Protein AF-A0A7D9F130-F1 (afdb_monomer_lite)

Radius of gyration: 24.02 Å; chains: 1; bounding box: 45×51×70 Å

Organism: Paramuricea clavata (NCBI:txid317549)

Structure (mmCIF, N/CA/C/O backbone):
data_AF-A0A7D9F130-F1
#
_entry.id   AF-A0A7D9F130-F1
#
loop_
_atom_site.group_PDB
_atom_site.id
_atom_site.type_symbol
_atom_site.label_atom_id
_atom_site.label_alt_id
_atom_site.label_comp_id
_atom_site.label_asym_id
_atom_site.label_entity_id
_atom_site.label_seq_id
_atom_site.pdbx_PDB_ins_code
_atom_site.Cartn_x
_atom_site.Cartn_y
_atom_site.Cartn_z
_atom_site.occupancy
_atom_site.B_iso_or_equiv
_atom_site.auth_seq_id
_atom_site.auth_comp_id
_atom_site.auth_asym_id
_atom_site.auth_atom_id
_atom_site.pdbx_PDB_model_num
ATOM 1 N N . MET A 1 1 ? -19.227 -12.207 14.005 1.00 72.62 1 MET A N 1
ATOM 2 C CA . MET A 1 1 ? -18.574 -13.524 13.841 1.00 72.62 1 MET A CA 1
ATOM 3 C C . MET A 1 1 ? -19.259 -14.340 12.769 1.00 72.62 1 MET A C 1
ATOM 5 O O . MET A 1 1 ? -18.545 -14.901 11.953 1.00 72.62 1 MET A O 1
ATOM 9 N N . ASP A 1 2 ? -20.593 -14.330 12.720 1.00 81.44 2 ASP A N 1
ATOM 10 C CA . ASP A 1 2 ? -21.349 -15.066 11.698 1.00 81.44 2 ASP A CA 1
ATOM 11 C C . ASP A 1 2 ? -21.052 -14.563 10.281 1.00 81.44 2 ASP A C 1
ATOM 13 O O . ASP A 1 2 ? -20.711 -15.369 9.435 1.00 81.44 2 ASP A O 1
ATOM 17 N N . LEU A 1 3 ? -21.021 -13.241 10.059 1.00 83.81 3 LEU A N 1
ATOM 18 C CA . LEU A 1 3 ? -20.617 -12.658 8.767 1.00 83.81 3 LEU A CA 1
ATOM 19 C C . LEU A 1 3 ? -19.212 -13.102 8.328 1.00 83.81 3 LEU A C 1
ATOM 21 O O . LEU A 1 3 ? -19.046 -13.563 7.212 1.00 83.81 3 LEU A O 1
ATOM 25 N N . TRP A 1 4 ? -18.224 -13.062 9.231 1.00 85.06 4 TRP A N 1
ATOM 26 C CA . TRP A 1 4 ? -16.868 -13.535 8.923 1.00 85.06 4 TRP A CA 1
ATOM 27 C C . TRP A 1 4 ? -16.852 -15.043 8.629 1.00 85.06 4 TRP A C 1
ATOM 29 O O . TRP A 1 4 ? -16.134 -15.480 7.743 1.00 85.06 4 TRP A O 1
ATOM 39 N N . ALA A 1 5 ? -17.663 -15.851 9.320 1.00 86.31 5 ALA A N 1
ATOM 40 C CA . ALA A 1 5 ? -17.787 -17.274 9.005 1.00 86.31 5 ALA A CA 1
ATOM 41 C C . ALA A 1 5 ? -18.396 -17.496 7.610 1.00 86.31 5 ALA A C 1
ATOM 43 O O . ALA A 1 5 ? -17.896 -18.330 6.860 1.00 86.31 5 ALA A O 1
ATOM 44 N N . THR A 1 6 ? -19.438 -16.737 7.264 1.00 88.31 6 THR A N 1
ATOM 45 C CA . THR A 1 6 ? -20.083 -16.766 5.946 1.00 88.31 6 THR A CA 1
ATOM 46 C C . THR A 1 6 ? -19.095 -16.377 4.850 1.00 88.31 6 THR A C 1
ATOM 48 O O . THR A 1 6 ? -18.857 -17.177 3.953 1.00 88.31 6 THR A O 1
ATOM 51 N N . ASP A 1 7 ? -18.403 -15.243 4.997 1.00 88.62 7 ASP A N 1
ATOM 52 C CA . ASP A 1 7 ? -17.377 -14.792 4.048 1.00 88.62 7 ASP A CA 1
ATOM 53 C C . ASP A 1 7 ? -16.271 -15.837 3.862 1.00 88.62 7 ASP A C 1
ATOM 55 O O . ASP A 1 7 ? -15.755 -16.036 2.764 1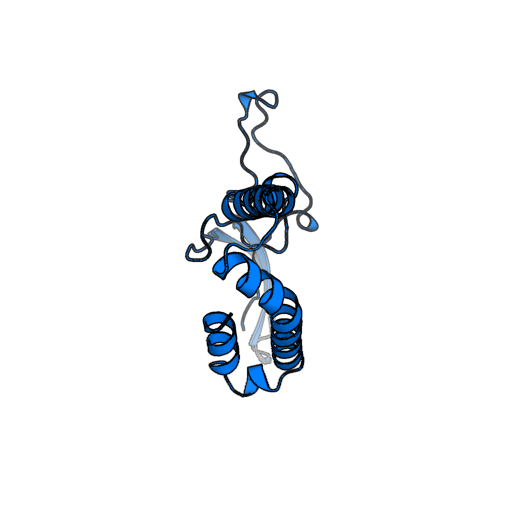.00 88.62 7 ASP A O 1
ATOM 59 N N . LEU A 1 8 ? -15.883 -16.529 4.940 1.00 87.81 8 LEU A N 1
ATOM 60 C CA . LEU A 1 8 ? -14.861 -17.564 4.866 1.00 87.81 8 LEU A CA 1
ATOM 61 C C . LEU A 1 8 ? -15.338 -18.821 4.124 1.00 87.81 8 LEU A C 1
ATOM 63 O O . LEU A 1 8 ? -14.487 -19.488 3.530 1.00 87.81 8 LEU A O 1
ATOM 67 N N . ASN A 1 9 ? -16.632 -19.136 4.177 1.00 86.12 9 ASN A N 1
ATOM 68 C CA . ASN A 1 9 ? -17.245 -20.298 3.529 1.00 86.12 9 ASN A CA 1
ATOM 69 C C . ASN A 1 9 ? -17.645 -20.024 2.072 1.00 86.12 9 ASN A C 1
ATOM 71 O O . ASN A 1 9 ? -17.636 -20.948 1.267 1.00 86.12 9 ASN A O 1
ATOM 75 N N . ASP A 1 10 ? -17.932 -18.771 1.718 1.00 89.88 10 ASP A N 1
ATOM 76 C CA . ASP A 1 10 ? -18.324 -18.370 0.358 1.00 89.88 10 ASP A CA 1
ATOM 77 C C . ASP A 1 10 ? -17.126 -18.247 -0.607 1.00 89.88 10 ASP A C 1
ATOM 79 O O . ASP A 1 10 ? -17.277 -17.898 -1.781 1.00 89.88 10 ASP A O 1
ATOM 83 N N . ARG A 1 11 ? -15.906 -18.534 -0.134 1.00 89.38 11 ARG A N 1
ATOM 84 C CA . ARG A 1 11 ? -14.687 -18.469 -0.950 1.00 89.38 11 ARG A CA 1
ATOM 85 C C . ARG A 1 11 ? -14.647 -19.583 -2.008 1.00 89.38 11 ARG A C 1
ATOM 87 O O . ARG A 1 11 ? -15.122 -20.689 -1.758 1.00 89.38 11 ARG A O 1
ATOM 94 N N . PRO A 1 12 ? -14.006 -19.346 -3.171 1.00 91.06 12 PRO A N 1
ATOM 95 C CA . PRO A 1 12 ? -13.795 -20.389 -4.173 1.00 91.06 12 PRO A CA 1
ATOM 96 C C . PRO A 1 12 ? -13.071 -21.608 -3.581 1.00 91.06 12 PRO A C 1
ATOM 98 O O . PRO A 1 12 ? -12.130 -21.444 -2.801 1.00 91.06 12 PRO A O 1
ATOM 101 N N . GLN A 1 13 ? -13.444 -22.826 -4.000 1.00 83.81 13 GLN A N 1
ATOM 102 C CA . GLN A 1 13 ? -12.864 -24.073 -3.463 1.00 83.81 13 GLN A CA 1
ATOM 103 C C . GLN A 1 13 ? -11.332 -24.132 -3.563 1.00 83.81 13 GLN A C 1
ATOM 105 O O . GLN A 1 13 ? -10.678 -24.751 -2.724 1.00 83.81 13 GLN A O 1
ATOM 110 N N . GLU A 1 14 ? -10.750 -23.497 -4.580 1.00 85.56 14 GLU A N 1
ATOM 111 C CA . GLU A 1 14 ? -9.299 -23.403 -4.753 1.00 85.56 14 GLU A CA 1
ATOM 112 C C . GLU A 1 14 ? -8.637 -22.626 -3.604 1.00 85.56 14 GLU A C 1
ATOM 114 O O . GLU A 1 14 ? -7.659 -23.085 -3.011 1.00 85.56 14 GLU A O 1
ATOM 119 N N . VAL A 1 15 ? -9.241 -21.503 -3.207 1.00 84.50 15 VAL A N 1
ATOM 120 C CA . VAL A 1 15 ? -8.782 -20.676 -2.086 1.00 84.50 15 VAL A CA 1
ATOM 121 C C . VAL A 1 15 ? -9.031 -21.390 -0.761 1.00 84.50 15 VAL A C 1
ATOM 123 O O . VAL A 1 15 ? -8.152 -21.401 0.094 1.00 84.50 15 VAL A O 1
ATOM 126 N N . GLU A 1 16 ? -10.180 -22.044 -0.588 1.00 82.56 16 GLU A N 1
ATOM 127 C CA . GLU A 1 16 ? -10.515 -22.785 0.636 1.00 82.56 16 GLU A CA 1
ATOM 128 C C . GLU A 1 16 ? -9.520 -23.924 0.927 1.00 82.56 16 GLU A C 1
ATOM 130 O O . GLU A 1 16 ? -9.091 -24.123 2.067 1.00 82.56 16 GLU A O 1
ATOM 135 N N . ARG A 1 17 ? -9.120 -24.668 -0.112 1.00 83.44 17 ARG A N 1
ATOM 136 C CA . ARG A 1 17 ? -8.223 -25.829 0.013 1.00 83.44 17 ARG A CA 1
ATOM 137 C C . ARG A 1 17 ? -6.751 -25.453 0.167 1.00 83.44 17 ARG A C 1
ATOM 139 O O . ARG A 1 17 ? -5.969 -26.298 0.629 1.00 83.44 17 ARG A O 1
ATOM 146 N N . SER A 1 18 ? -6.392 -24.224 -0.200 1.00 91.75 18 SER A N 1
ATOM 147 C CA . SER A 1 18 ? -5.044 -23.679 -0.052 1.00 91.75 18 SER A CA 1
ATOM 148 C C . SER A 1 18 ? -4.593 -23.649 1.417 1.00 91.75 18 SER A C 1
ATOM 150 O O . SER A 1 18 ? -5.399 -23.720 2.351 1.00 91.75 18 SER A O 1
ATOM 152 N N . ILE A 1 19 ? -3.281 -23.542 1.639 1.00 85.62 19 ILE A N 1
ATOM 153 C CA . ILE A 1 19 ? -2.712 -23.401 2.990 1.00 85.62 19 ILE A CA 1
ATOM 154 C C . ILE A 1 19 ? -3.249 -22.129 3.656 1.00 85.62 19 ILE A C 1
ATOM 156 O O . ILE A 1 19 ? -3.682 -22.172 4.806 1.00 85.62 19 ILE A O 1
ATOM 160 N N . GLU A 1 20 ? -3.287 -21.026 2.911 1.00 86.00 20 GLU A N 1
ATOM 161 C CA . GLU A 1 20 ? -3.780 -19.733 3.381 1.00 86.00 20 GLU A CA 1
ATOM 162 C C . GLU A 1 20 ? -5.265 -19.794 3.772 1.00 86.00 20 GLU A C 1
ATOM 164 O O . GLU A 1 20 ? -5.646 -19.337 4.850 1.00 86.00 20 GLU A O 1
ATOM 169 N N . GLY A 1 21 ? -6.102 -20.453 2.963 1.00 87.12 21 GLY A N 1
ATOM 170 C CA . GLY A 1 21 ? -7.524 -20.654 3.256 1.00 87.12 21 GLY A CA 1
ATOM 171 C C . GLY A 1 21 ? -7.765 -21.442 4.542 1.00 87.12 21 GLY A C 1
ATOM 172 O O . GLY A 1 21 ? -8.572 -21.033 5.386 1.00 87.12 21 GLY A O 1
ATOM 173 N N . LYS A 1 22 ? -7.009 -22.531 4.736 1.00 89.75 22 LYS A N 1
ATOM 174 C CA . LYS A 1 22 ? -7.051 -23.349 5.957 1.00 89.75 22 LYS A CA 1
ATOM 175 C C . LYS A 1 22 ? -6.560 -22.582 7.181 1.00 89.75 22 LYS A C 1
ATOM 177 O O . LYS A 1 22 ? -7.195 -22.661 8.233 1.00 89.75 22 LYS A O 1
ATOM 182 N N . MET A 1 23 ? -5.472 -21.820 7.051 1.00 87.50 23 MET A N 1
ATOM 183 C CA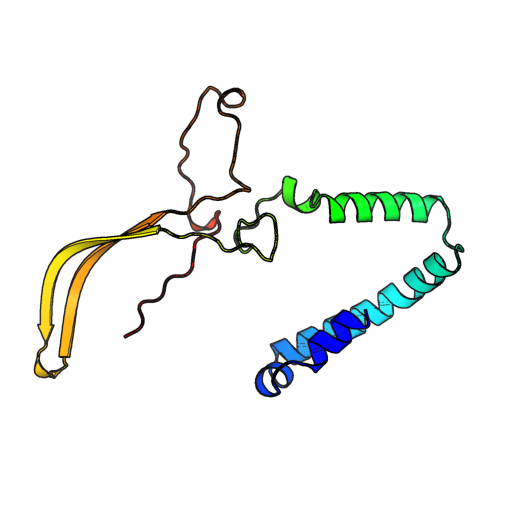 . MET A 1 23 ? -4.962 -20.960 8.124 1.00 87.50 23 MET A CA 1
ATOM 184 C C . MET A 1 23 ? -5.983 -19.889 8.506 1.00 87.50 23 MET A C 1
ATOM 186 O O . MET A 1 23 ? -6.268 -19.720 9.688 1.00 87.50 23 MET A O 1
ATOM 190 N N . ALA A 1 24 ? -6.606 -19.226 7.532 1.00 88.50 24 ALA A N 1
ATOM 191 C CA . ALA A 1 24 ? -7.645 -18.231 7.782 1.00 88.50 24 ALA A CA 1
ATOM 192 C C . ALA A 1 24 ? -8.855 -18.827 8.530 1.00 88.50 24 ALA A C 1
ATOM 194 O O . ALA A 1 24 ? -9.351 -18.224 9.484 1.00 88.50 24 ALA A O 1
ATOM 195 N N . MET A 1 25 ? -9.297 -20.033 8.153 1.00 91.00 25 MET A N 1
ATOM 196 C CA . MET A 1 25 ? -10.377 -20.747 8.850 1.00 91.00 25 MET A CA 1
ATOM 197 C C . MET A 1 25 ? -9.982 -21.140 10.283 1.00 91.00 25 MET A C 1
ATOM 199 O O . MET A 1 25 ? -10.778 -20.998 11.213 1.00 91.00 25 MET A O 1
ATOM 203 N N . ALA A 1 26 ? -8.749 -21.609 10.489 1.00 89.75 26 ALA A N 1
ATOM 204 C CA . ALA A 1 26 ? -8.238 -21.922 11.821 1.00 89.75 26 ALA A CA 1
ATOM 205 C C . ALA A 1 26 ? -8.189 -20.671 12.717 1.00 89.75 26 ALA A C 1
ATOM 207 O O . ALA A 1 26 ? -8.654 -20.715 13.857 1.00 89.75 26 ALA A O 1
ATOM 208 N N . THR A 1 27 ? -7.709 -19.545 12.182 1.00 91.62 27 THR A N 1
ATOM 209 C CA . THR A 1 27 ? -7.663 -18.251 12.878 1.00 91.62 27 THR A CA 1
ATOM 210 C C . THR A 1 27 ? -9.054 -17.777 13.282 1.00 91.62 27 THR A C 1
ATOM 212 O O . THR A 1 27 ? -9.247 -17.363 14.427 1.00 91.62 27 THR A O 1
ATOM 215 N N . HIS A 1 28 ? -10.042 -17.878 12.388 1.00 92.88 28 HIS A N 1
ATOM 216 C CA . HIS A 1 28 ? -11.431 -17.542 12.713 1.00 92.88 28 HIS A CA 1
ATOM 217 C C . HIS A 1 28 ? -11.966 -18.390 13.861 1.00 92.88 28 HIS A C 1
ATOM 219 O O . HIS A 1 28 ? -12.406 -17.827 14.863 1.00 92.88 28 HIS A O 1
ATOM 225 N N . ARG A 1 29 ? -11.852 -19.722 13.774 1.00 91.56 29 ARG A N 1
A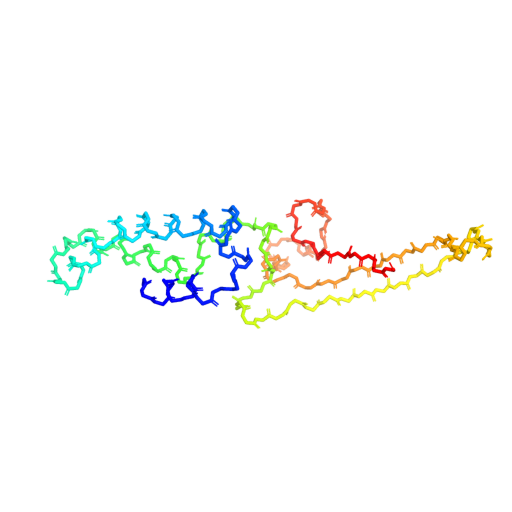TOM 226 C CA . ARG A 1 29 ? -12.341 -20.637 14.820 1.00 91.56 29 ARG A CA 1
ATOM 227 C C . ARG A 1 29 ? -11.681 -20.368 16.169 1.00 91.56 29 ARG A C 1
ATOM 229 O O . ARG A 1 29 ? -12.355 -20.363 17.200 1.00 91.56 29 ARG A O 1
ATOM 236 N N . GLN A 1 30 ? -10.372 -20.121 16.168 1.00 92.69 30 GLN A N 1
ATOM 237 C CA . GLN A 1 30 ? -9.622 -19.784 17.376 1.00 92.69 30 GLN A CA 1
ATOM 238 C C . GLN A 1 30 ? -10.123 -18.467 17.986 1.00 92.69 30 GLN A C 1
ATOM 240 O O . GLN A 1 30 ? -10.411 -18.396 19.182 1.00 92.69 30 GLN A O 1
ATOM 245 N N . THR A 1 31 ? -10.280 -17.441 17.150 1.00 91.44 31 THR A N 1
ATOM 246 C CA . THR A 1 31 ? -10.743 -16.110 17.559 1.00 91.44 31 THR A CA 1
ATOM 247 C C . THR A 1 31 ? -12.176 -16.162 18.079 1.00 91.44 31 THR A C 1
ATOM 249 O O . THR A 1 31 ? -12.486 -15.573 19.115 1.00 91.44 31 THR A O 1
ATOM 252 N N . GLU A 1 32 ? -13.052 -16.922 17.418 1.00 92.50 32 GLU A N 1
ATOM 253 C CA . GLU A 1 32 ? -14.420 -17.156 17.874 1.00 92.50 32 GLU A CA 1
ATOM 254 C C . GLU A 1 32 ? -14.424 -17.792 19.256 1.00 92.50 32 GLU A C 1
ATOM 256 O O . GLU A 1 32 ? -15.078 -17.284 20.167 1.00 92.50 32 GLU A O 1
ATOM 261 N N . ARG A 1 33 ? -13.642 -18.856 19.447 1.00 92.44 33 ARG A N 1
ATOM 262 C CA . ARG A 1 33 ? -13.554 -19.553 20.729 1.00 92.44 33 ARG A CA 1
ATOM 263 C C . ARG A 1 33 ? -13.114 -18.625 21.865 1.00 92.44 33 ARG A C 1
ATOM 265 O O . ARG A 1 33 ? -13.647 -18.746 22.967 1.00 92.44 33 ARG A O 1
ATOM 272 N N . TYR A 1 34 ? -12.187 -17.704 21.613 1.00 90.31 34 TYR A N 1
ATOM 273 C CA . TYR A 1 34 ? -11.714 -16.752 22.621 1.00 90.31 34 TYR A CA 1
ATOM 274 C C . TYR A 1 34 ? -12.694 -15.613 22.901 1.00 90.31 34 TYR A C 1
ATOM 276 O O . TYR A 1 34 ? -12.895 -15.249 24.059 1.00 90.31 34 TYR A O 1
ATOM 284 N N . LEU A 1 35 ? -13.333 -15.059 21.869 1.00 89.69 35 LEU A N 1
ATOM 285 C CA . LEU A 1 35 ? -14.185 -13.878 22.023 1.00 89.69 35 LEU A CA 1
ATOM 286 C C . LEU A 1 35 ? -15.622 -14.214 22.436 1.00 89.69 35 LEU A C 1
ATOM 288 O O . LEU A 1 35 ? -16.275 -13.409 23.100 1.00 89.69 35 LEU A O 1
ATOM 292 N N . LYS A 1 36 ? -16.138 -15.400 22.094 1.00 91.50 36 LYS A N 1
ATOM 293 C CA . LYS A 1 36 ? -17.536 -15.792 22.353 1.00 91.50 36 LYS A CA 1
ATOM 294 C C . LYS A 1 36 ? -17.956 -15.685 23.831 1.00 91.50 36 LYS A C 1
ATOM 296 O O . LYS A 1 36 ? -19.047 -15.160 24.075 1.00 91.50 36 LYS A O 1
ATOM 301 N N . PRO A 1 37 ? -17.139 -16.085 24.830 1.00 92.69 37 PRO A N 1
ATOM 302 C CA . PRO A 1 37 ? -17.477 -15.895 26.242 1.00 92.69 37 PRO A CA 1
ATOM 303 C C . PRO A 1 37 ? -17.617 -14.418 26.628 1.00 92.69 37 PRO A C 1
ATOM 305 O O . PRO A 1 37 ? -18.573 -14.048 27.311 1.00 92.69 37 PRO A O 1
ATOM 308 N N . LEU A 1 38 ? -16.696 -13.570 26.160 1.00 88.31 38 LEU A N 1
ATOM 309 C CA . LEU A 1 38 ? -16.714 -12.133 26.426 1.00 88.31 38 LEU A CA 1
ATOM 310 C C . LEU A 1 38 ? -17.941 -11.470 25.792 1.00 88.31 38 LEU A C 1
ATOM 312 O O . LEU A 1 38 ? -18.681 -10.765 26.473 1.00 88.31 38 LEU A O 1
ATOM 316 N N . LEU A 1 39 ? -18.214 -11.759 24.518 1.00 89.12 39 LEU A N 1
ATOM 317 C CA . LEU A 1 39 ? -19.377 -11.224 23.804 1.00 89.12 39 LEU A CA 1
ATOM 318 C C . LEU A 1 39 ? -20.694 -11.618 24.482 1.00 89.12 39 LEU A C 1
ATOM 320 O O . LEU A 1 39 ? -21.624 -10.814 24.554 1.00 89.12 39 LEU A O 1
ATOM 324 N N . ARG A 1 40 ? -20.778 -12.839 25.022 1.00 91.94 40 ARG A N 1
ATOM 325 C CA . ARG A 1 40 ? -21.943 -13.283 25.793 1.00 91.94 40 ARG A CA 1
ATOM 326 C C . ARG A 1 40 ? -22.089 -12.502 27.102 1.00 91.94 40 ARG A C 1
ATOM 328 O O . ARG A 1 40 ? -23.206 -12.103 27.421 1.00 91.94 40 ARG A O 1
ATOM 335 N N . LYS A 1 41 ? -20.995 -12.254 27.834 1.00 90.94 41 LYS A N 1
ATOM 336 C CA . LYS A 1 41 ? -21.014 -11.423 29.055 1.00 90.94 41 LYS A CA 1
ATOM 337 C C . LYS A 1 41 ? -21.440 -9.982 28.767 1.00 90.94 41 LYS A C 1
ATOM 339 O O . LYS A 1 41 ? -22.281 -9.454 29.491 1.00 90.94 41 LYS A O 1
ATOM 344 N N . LEU A 1 42 ? -20.943 -9.398 27.676 1.00 88.88 42 LEU A N 1
ATOM 345 C CA . LEU A 1 42 ? -21.325 -8.057 27.228 1.00 88.88 42 LEU A CA 1
ATOM 346 C C . LEU A 1 42 ? -22.817 -7.978 26.882 1.00 88.88 42 LEU A C 1
ATOM 348 O O . LEU A 1 42 ? -23.512 -7.094 27.377 1.00 88.88 42 LEU A O 1
ATOM 352 N N . LYS A 1 43 ? -23.346 -8.942 26.110 1.00 89.81 43 LYS A N 1
ATOM 353 C CA . LYS A 1 43 ? -24.788 -9.016 25.798 1.00 89.81 43 LYS A CA 1
ATOM 354 C C . LYS A 1 43 ? -25.653 -9.161 27.049 1.00 89.81 43 LYS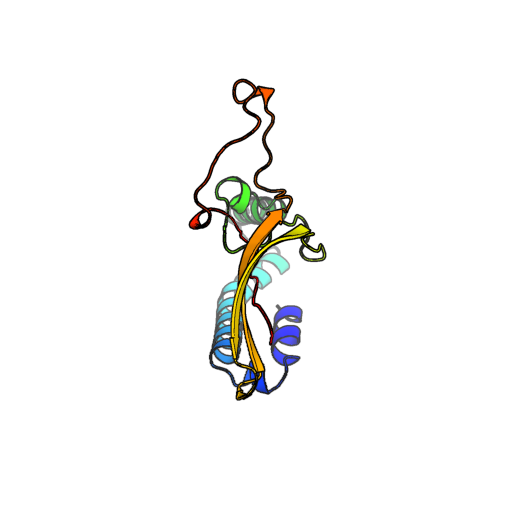 A C 1
ATOM 356 O O . LYS A 1 43 ? -26.723 -8.567 27.123 1.00 89.81 43 LYS A O 1
ATOM 361 N N . ALA A 1 44 ? -25.185 -9.935 28.026 1.00 93.62 44 ALA A N 1
ATOM 362 C CA . ALA A 1 44 ? -25.862 -10.121 29.304 1.00 93.62 44 ALA A CA 1
ATOM 363 C C . ALA A 1 44 ? -25.688 -8.937 30.274 1.00 93.62 44 ALA A C 1
ATOM 365 O O . ALA A 1 44 ? -26.209 -9.003 31.382 1.00 93.62 44 ALA A O 1
ATOM 366 N N . LYS A 1 45 ? -24.954 -7.878 29.889 1.00 89.25 45 LYS A N 1
ATOM 367 C CA . LYS A 1 45 ? -24.604 -6.732 30.748 1.00 89.25 45 LYS A CA 1
ATOM 368 C C . LYS A 1 45 ? -23.970 -7.151 32.084 1.00 89.25 45 LYS A C 1
ATOM 370 O O . LYS A 1 45 ? -24.157 -6.498 33.101 1.00 89.25 45 LYS A O 1
ATOM 375 N N . ALA A 1 46 ? -23.224 -8.255 32.067 1.00 91.62 46 ALA A N 1
ATOM 376 C CA . ALA A 1 46 ? -22.603 -8.862 33.245 1.00 91.62 46 ALA A CA 1
ATOM 377 C C . ALA A 1 46 ? -21.081 -8.631 33.295 1.00 91.62 46 ALA A C 1
ATOM 379 O O . ALA A 1 46 ? -20.367 -9.300 34.043 1.00 91.62 46 ALA A O 1
ATOM 380 N N . THR A 1 47 ? -20.566 -7.742 32.446 1.00 88.81 47 THR A N 1
ATOM 381 C CA . THR A 1 47 ? -19.154 -7.356 32.439 1.00 88.81 47 THR A CA 1
ATOM 382 C C . THR A 1 47 ? -18.913 -6.309 33.534 1.00 88.81 47 THR A C 1
ATOM 384 O O . THR A 1 47 ? -19.680 -5.348 33.596 1.00 88.81 47 THR A O 1
ATOM 387 N N . PRO A 1 48 ? -17.882 -6.477 34.382 1.00 93.12 48 PRO A N 1
ATOM 388 C CA . PRO A 1 48 ? -17.445 -5.453 35.333 1.00 93.12 48 PRO A CA 1
ATOM 389 C C . PRO A 1 48 ? -17.222 -4.087 34.667 1.00 93.12 48 PRO A C 1
ATOM 391 O O . PRO A 1 48 ? -16.812 -4.032 33.505 1.00 93.12 48 PRO A O 1
ATOM 394 N N . SER A 1 49 ? -17.516 -2.997 35.381 1.00 88.69 49 SER A N 1
ATOM 395 C CA . SER A 1 49 ? -17.472 -1.636 34.825 1.00 88.69 49 SER A CA 1
ATOM 396 C C . SER A 1 49 ? -16.065 -1.212 34.410 1.00 88.69 49 SER A C 1
ATOM 398 O O . SER A 1 49 ? -15.907 -0.649 33.340 1.00 88.69 49 SER A O 1
ATOM 400 N N . ASP A 1 50 ? -15.048 -1.572 35.190 1.00 89.88 50 ASP A N 1
ATOM 401 C CA . ASP A 1 50 ? -13.633 -1.350 34.872 1.00 89.88 50 ASP A CA 1
ATOM 402 C C . ASP A 1 50 ? -13.237 -2.004 33.539 1.00 89.88 50 ASP A C 1
ATOM 404 O O . ASP A 1 50 ? -12.647 -1.370 32.670 1.00 89.88 50 ASP A O 1
ATOM 408 N N . ILE A 1 51 ? -13.632 -3.262 33.325 1.00 89.06 51 ILE A N 1
ATOM 409 C CA . ILE A 1 51 ? -13.380 -3.971 32.063 1.00 89.06 51 ILE A CA 1
ATOM 410 C C . ILE A 1 51 ? -14.175 -3.340 30.914 1.00 89.06 51 ILE A C 1
ATOM 412 O O . ILE A 1 51 ? -13.689 -3.282 29.785 1.00 89.06 51 ILE A O 1
ATOM 416 N N . LEU A 1 52 ? -15.404 -2.893 31.176 1.00 89.25 52 LEU A N 1
ATOM 417 C CA . LEU A 1 52 ? -16.232 -2.237 30.170 1.00 89.25 52 LEU A CA 1
ATOM 418 C C . LEU A 1 52 ? -15.620 -0.903 29.724 1.00 89.25 52 LEU A C 1
ATOM 420 O O . LEU A 1 52 ? -15.591 -0.651 28.522 1.00 89.25 52 LEU A O 1
ATOM 424 N N . ASP A 1 53 ? -15.089 -0.110 30.654 1.00 86.75 53 ASP A N 1
ATOM 425 C CA . ASP A 1 53 ? -14.419 1.161 30.367 1.00 86.75 53 ASP A CA 1
ATOM 426 C C . ASP A 1 53 ? -13.195 0.941 29.468 1.00 86.75 53 ASP A C 1
ATOM 428 O O . ASP A 1 53 ? -13.085 1.566 28.411 1.00 86.75 53 ASP A O 1
ATOM 432 N N . PHE A 1 54 ? -12.344 -0.041 29.796 1.00 88.38 54 PHE A N 1
ATOM 433 C CA . PHE A 1 54 ? -11.212 -0.411 28.937 1.00 88.38 54 PHE A CA 1
ATOM 434 C C . PHE A 1 54 ? -11.655 -0.905 27.554 1.00 88.38 54 PHE A C 1
ATOM 436 O O . PHE A 1 54 ? -11.022 -0.600 26.545 1.00 88.38 54 PHE A O 1
ATOM 443 N N . LEU A 1 55 ? -12.745 -1.672 27.465 1.00 88.88 55 LEU A N 1
ATOM 444 C CA . LEU A 1 55 ? -13.265 -2.127 26.174 1.00 88.88 55 LEU A CA 1
ATOM 445 C C . LEU A 1 55 ? -13.816 -0.973 25.336 1.00 88.88 55 LEU A C 1
ATOM 447 O O . LEU A 1 55 ? -13.644 -0.990 24.120 1.00 88.88 55 LEU A O 1
ATOM 451 N N . ILE A 1 56 ? -14.463 0.013 25.958 1.00 87.25 56 ILE A N 1
ATOM 452 C CA . ILE A 1 56 ? -14.934 1.221 25.276 1.00 87.25 56 ILE A CA 1
ATOM 453 C C . ILE A 1 56 ? -13.743 2.008 24.734 1.00 87.25 56 ILE A C 1
ATOM 455 O O . ILE A 1 56 ? -13.778 2.415 23.576 1.00 87.25 56 ILE A O 1
ATOM 459 N N . GLU A 1 57 ? -12.680 2.161 25.523 1.00 84.44 57 GLU A N 1
ATOM 460 C CA . GLU A 1 57 ? -11.447 2.826 25.095 1.00 84.44 57 GLU A CA 1
ATOM 461 C C . GLU A 1 57 ? -10.804 2.103 23.903 1.00 84.44 57 GLU A C 1
ATOM 463 O O . GLU A 1 57 ? -10.548 2.713 22.866 1.00 84.44 57 GLU A O 1
ATOM 468 N N . ILE A 1 58 ? -10.634 0.779 23.995 1.00 82.44 58 ILE A N 1
ATOM 469 C CA . ILE A 1 58 ? -10.070 -0.035 22.909 1.00 82.44 58 ILE A CA 1
ATOM 470 C C . ILE A 1 58 ? -10.939 0.056 21.651 1.00 82.44 58 ILE A C 1
ATOM 472 O O . ILE A 1 58 ? -10.418 0.246 20.554 1.00 82.44 58 ILE A O 1
ATOM 476 N N . VAL A 1 59 ? -12.263 -0.075 21.774 1.00 84.38 59 VAL A N 1
ATOM 477 C CA . VAL A 1 59 ? -13.177 0.020 20.626 1.00 84.38 59 VAL A CA 1
ATOM 478 C C . VAL A 1 59 ? -13.167 1.429 20.033 1.00 84.38 59 VAL A C 1
ATOM 480 O O . VAL A 1 59 ? -13.176 1.556 18.811 1.00 84.38 59 VAL A O 1
ATOM 483 N N . GLY A 1 60 ? -13.084 2.472 20.861 1.00 80.94 60 GLY A N 1
ATOM 484 C CA . GLY A 1 60 ? -12.900 3.855 20.424 1.00 80.94 60 GLY A CA 1
ATOM 485 C C . GLY A 1 60 ? -11.626 4.020 19.598 1.00 80.94 60 GLY A C 1
ATOM 486 O O . GLY A 1 60 ? -11.692 4.436 18.442 1.00 80.94 60 GLY A O 1
ATOM 487 N N . ALA A 1 61 ? -10.487 3.567 20.125 1.00 71.94 61 ALA A N 1
ATOM 488 C CA . ALA A 1 61 ? -9.208 3.595 19.418 1.00 71.94 61 ALA A CA 1
ATOM 489 C C . ALA A 1 61 ? -9.241 2.780 18.110 1.00 71.94 61 ALA A C 1
ATOM 491 O O . ALA A 1 61 ? -8.648 3.180 17.101 1.00 71.94 61 ALA A O 1
ATOM 492 N N . LEU A 1 62 ? -9.957 1.648 18.095 1.00 73.62 62 LEU A N 1
ATOM 493 C CA . LEU A 1 62 ? -10.140 0.824 16.901 1.00 73.62 62 LEU A CA 1
ATOM 494 C C . LEU A 1 62 ? -10.981 1.531 15.826 1.00 73.62 62 LEU A C 1
ATOM 496 O O . LEU A 1 62 ? -10.624 1.492 14.645 1.00 73.62 62 LEU A O 1
ATOM 500 N N . LEU A 1 63 ? -12.074 2.187 16.224 1.00 72.88 63 LEU A N 1
ATOM 501 C CA . LEU A 1 63 ? -12.959 2.946 15.334 1.00 72.88 63 LEU A CA 1
ATOM 502 C C . LEU A 1 63 ? -12.270 4.192 14.771 1.00 72.88 63 LEU A C 1
ATOM 504 O O . LEU A 1 63 ? -12.421 4.500 13.589 1.00 72.88 63 LEU A O 1
ATOM 508 N N . GLU A 1 64 ? -11.465 4.873 15.586 1.00 69.50 64 GLU A N 1
ATOM 509 C CA . GLU A 1 64 ? -10.689 6.043 15.168 1.00 69.50 64 GLU A CA 1
ATOM 510 C C . GLU A 1 64 ? -9.419 5.692 14.377 1.00 69.50 64 GLU A C 1
ATOM 512 O O . GLU A 1 64 ? -8.726 6.592 13.888 1.00 69.50 64 GLU A O 1
ATOM 517 N N . ARG A 1 65 ? -9.111 4.392 14.237 1.00 64.50 65 ARG A N 1
ATOM 518 C CA . ARG A 1 65 ? -7.838 3.874 13.706 1.00 64.50 65 ARG A CA 1
ATOM 519 C C . ARG A 1 65 ? -6.623 4.521 14.372 1.00 64.50 65 ARG A C 1
ATOM 521 O O . ARG A 1 65 ? -5.592 4.736 13.737 1.00 64.50 65 ARG A O 1
ATOM 528 N N . GLU A 1 66 ? -6.731 4.846 15.654 1.00 53.03 66 GLU A N 1
ATOM 529 C CA . GLU A 1 66 ? -5.681 5.554 16.382 1.00 53.03 66 GLU A CA 1
ATOM 530 C C . GLU A 1 66 ? -4.416 4.698 16.543 1.00 53.03 66 GLU A C 1
ATOM 532 O O . GLU A 1 66 ? -3.310 5.214 16.439 1.00 53.03 66 GLU A O 1
ATOM 537 N N . TYR A 1 67 ? -4.562 3.370 16.588 1.00 51.44 67 TYR A N 1
ATOM 538 C CA . TYR A 1 67 ? -3.446 2.416 16.525 1.00 51.44 67 TYR A CA 1
ATOM 539 C C . TYR A 1 67 ? -2.622 2.490 15.220 1.00 51.44 67 TYR A C 1
ATOM 541 O O . TYR A 1 67 ? -1.488 2.019 15.191 1.00 51.44 67 TYR A O 1
ATOM 549 N N . VAL A 1 68 ? -3.167 3.090 14.152 1.00 50.72 68 VAL A N 1
ATOM 550 C CA . VAL A 1 68 ? -2.464 3.359 12.881 1.00 50.72 68 VAL A CA 1
ATOM 551 C C . VAL A 1 68 ? -1.879 4.777 12.853 1.00 50.72 68 VAL A C 1
ATOM 553 O O . VAL A 1 68 ? -0.920 5.030 12.127 1.00 50.72 68 VAL A O 1
ATOM 556 N N . LYS A 1 69 ? -2.408 5.723 13.646 1.00 51.44 69 LYS A N 1
ATOM 557 C CA . LYS A 1 69 ? -1.932 7.120 13.639 1.00 51.44 69 LYS A CA 1
ATOM 558 C C . LYS A 1 69 ? -0.464 7.243 14.066 1.00 51.44 69 LYS A C 1
ATOM 560 O O . LYS A 1 69 ? 0.220 8.124 13.551 1.00 51.44 69 LYS A O 1
ATOM 565 N N . ASP A 1 70 ? 0.025 6.348 14.926 1.00 54.88 70 ASP A N 1
ATOM 566 C CA . ASP A 1 70 ? 1.410 6.388 15.419 1.00 54.88 70 ASP A CA 1
ATOM 567 C C . ASP A 1 70 ? 2.409 5.556 14.599 1.00 54.88 70 ASP A C 1
ATOM 569 O O . ASP A 1 70 ? 3.621 5.722 14.760 1.00 54.88 70 ASP A O 1
ATOM 573 N N . ARG A 1 71 ? 1.952 4.674 13.698 1.00 67.44 71 ARG A N 1
ATOM 574 C CA . ARG A 1 71 ? 2.841 3.885 12.831 1.00 67.44 71 ARG A CA 1
ATOM 575 C C . ARG A 1 71 ? 2.260 3.743 11.432 1.00 67.44 71 ARG A C 1
ATOM 577 O O . ARG A 1 71 ? 1.275 3.048 11.218 1.00 67.44 71 ARG A O 1
ATOM 584 N N . TYR A 1 72 ? 2.926 4.387 10.477 1.00 81.19 72 TYR A N 1
ATOM 585 C CA . TYR A 1 72 ? 2.701 4.148 9.059 1.00 81.19 72 TYR A CA 1
ATOM 586 C C . TYR A 1 72 ? 3.013 2.682 8.724 1.00 81.19 72 TYR A C 1
ATOM 588 O O . TYR A 1 72 ? 4.101 2.200 9.046 1.00 81.19 72 TYR A O 1
ATOM 596 N N . ASP A 1 73 ? 2.070 2.003 8.079 1.00 83.88 73 ASP A N 1
ATOM 597 C CA . ASP A 1 73 ? 2.210 0.626 7.608 1.00 83.88 73 ASP A CA 1
ATOM 598 C C . ASP A 1 73 ? 2.462 0.629 6.085 1.00 83.88 73 ASP A C 1
ATOM 600 O O . ASP A 1 73 ? 1.570 1.043 5.337 1.00 83.88 73 ASP A O 1
ATOM 604 N N . PRO A 1 74 ? 3.658 0.226 5.608 1.00 85.19 74 PRO A N 1
ATOM 605 C CA . PRO A 1 74 ? 3.981 0.200 4.183 1.00 85.19 74 PRO A CA 1
ATOM 606 C C . PRO A 1 74 ? 3.254 -0.902 3.405 1.00 85.19 74 PRO A C 1
ATOM 608 O O . PRO A 1 74 ? 3.166 -0.797 2.185 1.00 85.19 74 PRO A O 1
ATOM 611 N N . ASP A 1 75 ? 2.696 -1.913 4.072 1.00 86.00 75 ASP A N 1
ATOM 612 C CA . ASP A 1 75 ? 1.960 -2.993 3.406 1.00 86.00 75 ASP A CA 1
ATOM 613 C C . ASP A 1 75 ? 0.478 -2.623 3.198 1.00 86.00 75 ASP A C 1
ATOM 615 O O . ASP A 1 75 ? -0.230 -3.204 2.368 1.00 86.00 75 ASP A O 1
ATOM 619 N N . ALA A 1 76 ? -0.012 -1.603 3.909 1.00 86.00 76 ALA A N 1
ATOM 620 C CA . ALA A 1 76 ? -1.392 -1.145 3.829 1.00 86.00 76 ALA A CA 1
ATOM 621 C C . ALA A 1 76 ? -1.603 -0.095 2.722 1.00 86.00 76 ALA A C 1
ATOM 623 O O . ALA A 1 76 ? -0.909 0.919 2.644 1.00 86.00 76 ALA A O 1
ATOM 624 N N . ARG A 1 77 ? -2.650 -0.276 1.898 1.00 89.62 77 ARG A N 1
ATOM 625 C CA . ARG A 1 77 ? -3.033 0.723 0.881 1.00 89.62 77 ARG A CA 1
ATOM 626 C C . ARG A 1 77 ? -3.359 2.073 1.543 1.00 89.62 77 ARG A C 1
ATOM 628 O O . ARG A 1 77 ? -4.180 2.099 2.465 1.00 89.62 77 ARG A O 1
ATOM 635 N N . PRO A 1 78 ? -2.850 3.206 1.021 1.00 89.19 78 PRO A N 1
ATOM 636 C CA . PRO A 1 78 ? -3.052 4.521 1.620 1.00 89.19 78 PRO A CA 1
ATOM 637 C C . PRO A 1 78 ? -4.429 5.105 1.268 1.00 89.19 78 PRO A C 1
ATOM 639 O O . PRO A 1 78 ? -4.553 6.080 0.523 1.00 89.19 78 PRO A O 1
ATOM 642 N N . VAL A 1 79 ? -5.486 4.501 1.813 1.00 87.56 79 VAL A N 1
ATOM 643 C CA . VAL A 1 79 ? -6.884 4.924 1.659 1.00 87.56 79 VAL A CA 1
ATOM 644 C C . VAL A 1 79 ? -7.570 5.064 3.014 1.00 87.56 79 VAL A C 1
ATOM 646 O O . VAL A 1 79 ? -7.282 4.333 3.962 1.00 87.56 79 VAL A O 1
ATOM 649 N N . ARG A 1 80 ? -8.515 6.007 3.115 1.00 80.69 80 ARG A N 1
ATOM 650 C CA . ARG A 1 80 ? -9.316 6.172 4.338 1.00 80.69 80 ARG A CA 1
ATOM 651 C C . ARG A 1 80 ? -10.333 5.044 4.467 1.00 80.69 80 ARG A C 1
ATOM 653 O O . ARG A 1 80 ? -10.371 4.384 5.502 1.00 80.69 80 ARG A O 1
ATOM 660 N N . ASN A 1 81 ? -11.086 4.774 3.402 1.00 81.31 81 ASN A N 1
ATOM 661 C CA . ASN A 1 81 ? -12.054 3.683 3.365 1.00 81.31 81 ASN A CA 1
ATOM 662 C C . ASN A 1 81 ? -11.545 2.542 2.489 1.00 81.31 81 ASN A C 1
ATOM 664 O O . ASN A 1 81 ? -10.892 2.761 1.473 1.00 81.31 81 ASN A O 1
ATOM 668 N N . GLN A 1 82 ? -11.881 1.307 2.858 1.00 75.50 82 GLN A N 1
ATOM 669 C CA . GLN A 1 82 ? -11.471 0.122 2.099 1.00 75.50 82 GLN A CA 1
ATOM 670 C C . GLN A 1 82 ? -12.119 0.055 0.708 1.00 75.50 82 GLN A C 1
ATOM 672 O O . GLN A 1 82 ? -11.523 -0.509 -0.212 1.00 75.50 82 GLN A O 1
ATOM 677 N N . SER A 1 83 ? -13.294 0.676 0.562 1.00 86.81 83 SER A N 1
ATOM 678 C CA . SER A 1 83 ? -14.015 0.864 -0.700 1.00 86.81 83 SER A CA 1
ATOM 679 C C . SER A 1 83 ? -13.294 1.776 -1.693 1.00 86.81 83 SER A C 1
ATOM 681 O O . SER A 1 83 ? -13.614 1.749 -2.877 1.00 86.81 83 SER A O 1
ATOM 683 N N . ASP A 1 84 ? -12.344 2.595 -1.233 1.00 86.75 84 ASP A N 1
ATOM 684 C CA . ASP A 1 84 ? -11.693 3.586 -2.081 1.00 86.75 84 ASP A CA 1
ATOM 685 C C . ASP A 1 84 ? -10.530 2.956 -2.870 1.00 86.75 84 ASP A C 1
ATOM 687 O O . ASP A 1 84 ? -9.778 2.100 -2.382 1.00 86.75 84 ASP A O 1
ATOM 691 N N . SER A 1 85 ? -10.354 3.410 -4.110 1.00 87.88 85 SER A N 1
ATOM 692 C CA . SER A 1 85 ? -9.238 3.026 -4.979 1.00 87.88 85 SER A CA 1
ATOM 693 C C . SER A 1 85 ? -8.057 3.990 -4.841 1.00 87.88 85 SER A C 1
ATOM 695 O O . SER A 1 85 ? -8.255 5.205 -4.767 1.00 87.88 85 SER A O 1
ATOM 697 N N . VAL A 1 86 ? -6.824 3.479 -4.912 1.00 92.00 86 VAL A N 1
ATOM 698 C CA . VAL A 1 86 ? -5.626 4.325 -5.036 1.00 92.00 86 VAL A CA 1
ATOM 699 C C . VAL A 1 86 ? -5.437 4.695 -6.504 1.00 92.00 86 VAL A C 1
ATOM 701 O O . VAL A 1 86 ? -5.258 3.823 -7.351 1.00 92.00 86 VAL A O 1
ATOM 704 N N . ARG A 1 87 ? -5.460 5.992 -6.819 1.00 92.88 87 ARG A N 1
ATOM 705 C CA . ARG A 1 87 ? -5.173 6.476 -8.173 1.00 92.88 87 ARG A CA 1
ATOM 706 C C . ARG A 1 87 ? -3.662 6.567 -8.378 1.00 92.88 87 ARG A C 1
ATOM 708 O O . ARG A 1 87 ? -2.999 7.364 -7.714 1.00 92.88 87 ARG A O 1
ATOM 715 N N . VAL A 1 88 ? -3.150 5.768 -9.310 1.00 93.50 88 VAL A N 1
ATOM 716 C CA . VAL A 1 88 ? -1.735 5.739 -9.693 1.00 93.50 88 VAL A CA 1
ATOM 717 C C . VAL A 1 88 ? -1.586 6.331 -11.091 1.00 93.50 88 VAL A C 1
ATOM 719 O O . VAL A 1 88 ? -2.237 5.897 -12.037 1.00 93.50 88 VAL A O 1
ATOM 722 N N . GLU A 1 89 ? -0.731 7.337 -11.219 1.00 94.94 89 GLU A N 1
ATOM 723 C CA . GLU A 1 89 ? -0.345 7.927 -12.496 1.00 94.94 89 GLU A CA 1
ATOM 724 C C . GLU A 1 89 ? 0.986 7.327 -12.942 1.00 94.94 89 GLU A C 1
ATOM 726 O O . GLU A 1 89 ? 2.018 7.515 -12.291 1.00 94.94 89 GLU A O 1
ATOM 731 N N . LEU A 1 90 ? 0.956 6.617 -14.069 1.00 93.88 90 LEU A N 1
ATOM 732 C CA . LEU A 1 90 ? 2.137 6.063 -14.711 1.00 93.88 90 LEU A CA 1
ATOM 733 C C . LEU A 1 90 ? 2.496 6.908 -15.931 1.00 93.88 90 LEU A C 1
ATOM 735 O O . LEU A 1 90 ? 1.699 7.069 -16.852 1.00 93.88 90 LEU A O 1
ATOM 739 N N . GLN A 1 91 ? 3.720 7.421 -15.956 1.00 95.25 91 GLN A N 1
ATOM 740 C CA . GLN A 1 91 ? 4.294 8.075 -17.122 1.00 95.25 91 GLN A CA 1
ATOM 741 C C . GLN A 1 91 ? 5.493 7.264 -17.607 1.00 95.25 91 GLN A C 1
ATOM 743 O O . GLN A 1 91 ? 6.490 7.118 -16.897 1.00 95.25 91 GLN A O 1
ATOM 748 N N . MET A 1 92 ? 5.399 6.766 -18.836 1.00 93.56 92 MET A N 1
ATOM 749 C CA . MET A 1 92 ? 6.505 6.125 -19.533 1.00 93.56 92 MET A CA 1
ATOM 750 C C . MET A 1 92 ? 7.314 7.182 -20.288 1.00 93.56 92 MET A C 1
ATOM 752 O O . MET A 1 92 ? 6.762 8.013 -21.005 1.00 93.56 92 MET A O 1
ATOM 756 N N . ILE A 1 93 ? 8.630 7.151 -20.118 1.00 95.44 93 ILE A N 1
ATOM 757 C CA . ILE A 1 93 ? 9.579 7.975 -20.860 1.00 95.44 93 ILE A CA 1
ATOM 758 C C . ILE A 1 93 ? 10.509 7.016 -21.586 1.00 95.44 93 ILE A C 1
ATOM 760 O O . ILE A 1 93 ? 11.443 6.468 -20.993 1.00 95.44 93 ILE A O 1
ATOM 764 N N . TYR A 1 94 ? 10.217 6.799 -22.862 1.00 95.06 94 TYR A N 1
ATOM 765 C CA . TYR A 1 94 ? 11.073 6.028 -23.749 1.00 95.06 94 TYR A CA 1
ATOM 766 C C . TYR A 1 94 ? 12.385 6.777 -23.989 1.00 95.06 94 TYR A C 1
ATOM 768 O O . TYR A 1 94 ? 12.368 7.993 -24.193 1.00 95.06 94 TYR A O 1
ATOM 776 N N . LYS A 1 95 ? 13.519 6.072 -23.927 1.00 94.69 95 LYS A N 1
ATOM 777 C CA . LYS A 1 95 ? 14.830 6.667 -24.215 1.00 94.69 95 LYS A CA 1
ATOM 778 C C . LYS A 1 95 ? 15.386 6.181 -25.542 1.00 94.69 95 LYS A C 1
ATOM 780 O O . LYS A 1 95 ? 15.672 6.998 -26.405 1.00 94.69 95 LYS A O 1
ATOM 785 N N . GLU A 1 96 ? 15.561 4.873 -25.684 1.00 94.75 96 GLU A N 1
ATOM 786 C CA . GLU A 1 96 ? 16.231 4.275 -26.841 1.00 94.75 96 GLU A CA 1
ATOM 787 C C . GLU A 1 96 ? 15.872 2.792 -26.988 1.00 94.75 96 GLU A C 1
ATOM 789 O O . GLU A 1 96 ? 15.552 2.105 -26.009 1.00 94.75 96 GLU A O 1
ATOM 794 N N . LEU A 1 97 ? 15.973 2.298 -28.219 1.00 94.75 97 LEU A N 1
ATOM 795 C CA . LEU A 1 97 ? 15.947 0.879 -28.548 1.00 94.75 97 LEU A CA 1
ATOM 796 C C . LEU A 1 97 ? 17.362 0.329 -28.379 1.00 94.75 97 LEU A C 1
ATOM 798 O O . LEU A 1 97 ? 18.305 0.926 -28.889 1.00 94.75 97 LEU A O 1
ATOM 802 N N . LYS A 1 98 ? 17.510 -0.800 -27.685 1.00 94.69 98 LYS A N 1
ATOM 803 C CA . LYS A 1 98 ? 18.808 -1.472 -27.566 1.00 94.69 98 LYS A CA 1
ATOM 804 C C . LYS A 1 98 ? 18.980 -2.549 -28.626 1.00 94.69 98 LYS A C 1
ATOM 806 O O . LYS A 1 98 ? 20.012 -2.588 -29.278 1.00 94.69 98 LYS A O 1
ATOM 811 N N . GLU A 1 99 ? 17.981 -3.413 -28.778 1.00 94.94 99 GLU A N 1
ATOM 812 C CA . GLU A 1 99 ? 18.067 -4.582 -29.651 1.00 94.94 99 GLU A CA 1
ATOM 813 C C . GLU A 1 99 ? 16.671 -5.080 -30.030 1.00 94.94 99 GLU A C 1
ATOM 815 O O . GLU A 1 99 ? 15.735 -4.991 -29.227 1.00 94.94 99 GLU A O 1
ATOM 820 N N . ILE A 1 100 ? 16.551 -5.620 -31.243 1.00 94.94 100 ILE A N 1
ATOM 821 C CA . ILE A 1 100 ? 15.386 -6.372 -31.709 1.00 94.94 100 ILE A CA 1
ATOM 822 C C . ILE A 1 100 ? 15.885 -7.728 -32.210 1.00 94.94 100 ILE A C 1
ATOM 824 O O . ILE A 1 100 ? 16.707 -7.789 -33.120 1.00 94.94 100 ILE A O 1
ATOM 828 N N . ASP A 1 101 ? 15.362 -8.799 -31.624 1.00 93.38 101 ASP A N 1
ATOM 829 C CA . ASP A 1 101 ? 15.517 -10.175 -32.091 1.00 93.38 101 ASP A CA 1
ATOM 830 C C . ASP A 1 101 ? 14.210 -10.577 -32.786 1.00 93.38 101 ASP A C 1
ATOM 832 O O . ASP A 1 101 ? 13.222 -10.936 -32.139 1.00 93.38 101 ASP A O 1
ATOM 836 N N . GLU A 1 102 ? 14.180 -10.445 -34.113 1.00 89.94 102 GLU A N 1
ATOM 837 C CA . GLU A 1 102 ? 12.991 -10.728 -34.923 1.00 89.94 102 GLU A CA 1
ATOM 838 C C . GLU A 1 102 ? 12.582 -12.211 -34.893 1.00 89.94 102 GLU A C 1
ATOM 840 O O . GLU A 1 102 ? 11.394 -12.471 -34.680 1.00 89.94 102 GLU A O 1
ATOM 845 N N . PRO A 1 103 ? 13.500 -13.198 -35.028 1.00 93.94 103 PRO A N 1
ATOM 846 C CA . PRO A 1 103 ? 13.132 -14.610 -34.916 1.00 93.94 103 PRO A CA 1
ATOM 847 C C . PRO A 1 103 ? 12.503 -14.975 -33.569 1.00 93.94 103 PRO A C 1
ATOM 849 O O . PRO A 1 103 ? 11.590 -15.800 -33.533 1.00 93.94 103 PRO A O 1
ATOM 852 N N . LYS A 1 104 ? 12.965 -14.369 -32.465 1.00 93.00 104 LYS A N 1
ATOM 853 C CA . LYS A 1 104 ? 12.379 -14.584 -31.131 1.00 93.00 104 LYS A CA 1
ATOM 854 C C . LYS A 1 104 ? 11.223 -13.639 -30.804 1.00 93.00 104 LYS A C 1
ATOM 856 O O . LYS A 1 104 ? 10.621 -13.795 -29.746 1.00 93.00 104 LYS A O 1
ATOM 861 N N . GLN A 1 105 ? 10.921 -12.673 -31.674 1.00 90.88 105 GLN 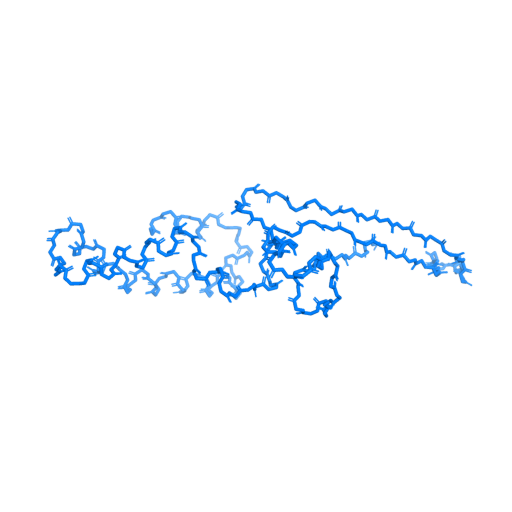A N 1
ATOM 862 C CA . GLN A 1 105 ? 9.955 -11.595 -31.434 1.00 90.88 105 GLN A CA 1
ATOM 863 C C . GLN A 1 105 ? 10.208 -10.847 -30.112 1.00 90.88 105 GLN A C 1
ATOM 865 O O . GLN A 1 105 ? 9.282 -10.500 -29.380 1.00 90.88 105 GLN A O 1
ATOM 870 N N . GLN A 1 106 ? 11.480 -10.603 -29.787 1.00 93.06 106 GLN A N 1
ATOM 871 C CA . GLN A 1 106 ? 11.887 -9.932 -28.552 1.00 93.06 106 GLN A CA 1
ATOM 872 C C . GLN A 1 106 ? 12.460 -8.548 -28.847 1.00 93.06 106 GLN A C 1
ATOM 874 O O . GLN A 1 106 ? 13.319 -8.381 -29.708 1.00 93.06 106 GLN A O 1
ATOM 879 N N . MET A 1 107 ? 12.008 -7.545 -28.092 1.00 93.44 107 MET A N 1
ATOM 880 C CA . MET A 1 107 ? 12.516 -6.176 -28.166 1.00 93.44 107 MET A CA 1
ATOM 881 C C . MET A 1 107 ? 13.064 -5.746 -26.807 1.00 93.44 107 MET A C 1
ATOM 883 O O . MET A 1 107 ? 12.335 -5.694 -25.817 1.00 93.44 107 MET A O 1
ATOM 887 N N . THR A 1 108 ? 14.335 -5.353 -26.778 1.00 93.62 108 THR A N 1
ATOM 888 C CA . THR A 1 108 ? 14.984 -4.785 -25.593 1.00 93.62 108 THR A CA 1
ATOM 889 C C . THR A 1 108 ? 15.100 -3.274 -25.759 1.00 93.62 108 THR A C 1
ATOM 891 O O . THR A 1 108 ? 15.725 -2.781 -26.697 1.00 93.62 108 THR A O 1
ATOM 894 N N . SER A 1 109 ? 14.517 -2.508 -24.834 1.00 94.31 109 SER A N 1
ATOM 895 C CA . SER A 1 109 ? 14.557 -1.038 -24.854 1.00 94.31 109 SER A CA 1
ATOM 896 C C . SER A 1 109 ? 14.915 -0.440 -23.493 1.00 94.31 109 SER A C 1
ATOM 898 O O . SER A 1 109 ? 14.706 -1.044 -22.441 1.00 94.31 109 SER A O 1
ATOM 900 N N . ASN A 1 110 ? 15.482 0.766 -23.509 1.00 95.06 110 ASN A N 1
ATOM 901 C CA . ASN A 1 110 ? 15.760 1.558 -22.319 1.00 95.06 110 ASN A CA 1
ATOM 902 C C . ASN A 1 110 ? 14.603 2.533 -22.091 1.00 95.06 110 ASN A C 1
ATOM 904 O O . ASN A 1 110 ? 14.418 3.495 -22.838 1.00 95.06 110 ASN A O 1
ATOM 908 N N . THR A 1 111 ? 13.838 2.299 -21.033 1.00 93.50 111 THR A N 1
ATOM 909 C CA . THR A 1 111 ? 12.649 3.088 -20.714 1.00 93.50 111 THR A CA 1
ATOM 910 C C . THR A 1 111 ? 12.671 3.466 -19.240 1.00 93.50 111 THR A C 1
ATOM 912 O O . THR A 1 111 ? 13.084 2.685 -18.386 1.00 93.50 111 THR A O 1
ATOM 915 N N . ARG A 1 112 ? 12.252 4.693 -18.918 1.00 94.50 112 ARG A N 1
ATOM 916 C CA . ARG A 1 112 ? 12.089 5.154 -17.537 1.00 94.50 112 ARG A CA 1
ATOM 917 C C . ARG A 1 112 ? 10.611 5.308 -17.223 1.00 94.50 112 ARG A C 1
ATOM 919 O O . ARG A 1 112 ? 9.914 6.065 -17.889 1.00 94.50 112 ARG A O 1
ATOM 926 N N . PHE A 1 113 ? 10.173 4.679 -16.143 1.00 92.38 113 PHE A N 1
ATOM 927 C CA . PHE A 1 113 ? 8.844 4.890 -15.590 1.00 92.38 113 PHE A CA 1
ATOM 928 C C . PHE A 1 113 ? 8.891 5.946 -14.488 1.00 92.38 113 PHE A C 1
ATOM 930 O O . PHE A 1 113 ? 9.809 5.979 -13.667 1.00 92.38 113 PHE A O 1
ATOM 937 N N . ARG A 1 114 ? 7.904 6.836 -14.486 1.00 93.38 114 ARG A N 1
ATOM 938 C CA . ARG A 1 114 ? 7.595 7.721 -13.366 1.00 93.38 114 ARG A CA 1
ATOM 939 C C . ARG A 1 114 ? 6.233 7.324 -12.834 1.00 93.38 114 ARG A C 1
ATOM 941 O O . ARG A 1 114 ? 5.260 7.338 -13.581 1.00 93.38 114 ARG A O 1
ATOM 948 N N . ILE A 1 115 ? 6.192 7.000 -11.553 1.00 93.12 115 ILE A N 1
ATOM 949 C CA . ILE A 1 115 ? 4.984 6.580 -10.856 1.00 93.12 115 ILE A CA 1
ATOM 950 C C . ILE A 1 115 ? 4.660 7.674 -9.848 1.00 93.12 115 ILE A C 1
ATOM 952 O O . ILE A 1 115 ? 5.544 8.121 -9.113 1.00 93.12 115 ILE A O 1
ATOM 956 N N . LYS A 1 116 ? 3.416 8.143 -9.840 1.00 93.88 116 LYS A N 1
ATOM 957 C CA . LYS A 1 116 ? 2.930 9.119 -8.866 1.00 93.88 116 LYS A CA 1
ATOM 958 C C . LYS A 1 116 ? 1.626 8.630 -8.262 1.00 93.88 116 LYS A C 1
ATOM 960 O O . LYS A 1 116 ? 0.735 8.181 -8.974 1.00 93.88 116 LYS A O 1
ATOM 965 N N . TRP A 1 117 ? 1.510 8.757 -6.951 1.00 94.00 117 TRP A N 1
ATOM 966 C CA . TRP A 1 117 ? 0.284 8.502 -6.207 1.00 94.00 117 TRP A CA 1
ATOM 967 C C . TRP A 1 117 ? 0.178 9.514 -5.068 1.00 94.00 117 TRP A C 1
ATOM 969 O O . TRP A 1 117 ? 1.138 10.224 -4.753 1.00 94.00 117 TRP A O 1
ATOM 979 N N . LYS A 1 118 ? -1.009 9.605 -4.467 1.00 91.38 118 LYS A N 1
ATOM 980 C CA . LYS A 1 118 ? -1.254 10.448 -3.298 1.00 91.38 118 LYS A CA 1
ATOM 981 C C . LYS A 1 118 ? -1.504 9.565 -2.088 1.00 91.38 118 LYS A C 1
ATOM 983 O O . LYS A 1 118 ? -2.507 8.862 -2.043 1.00 91.38 118 LYS A O 1
ATOM 988 N N . ASP A 1 119 ? -0.621 9.662 -1.107 1.00 89.88 119 ASP A N 1
ATOM 989 C CA . ASP A 1 119 ? -0.781 9.003 0.181 1.00 89.88 119 ASP A CA 1
ATOM 990 C C . ASP A 1 119 ? -1.550 9.924 1.148 1.00 89.88 119 ASP A C 1
ATOM 992 O O . ASP A 1 119 ? -1.248 11.117 1.274 1.00 89.88 119 ASP A O 1
ATOM 996 N N . VAL A 1 120 ? -2.613 9.413 1.773 1.00 85.50 120 VAL A N 1
ATOM 997 C CA . VAL A 1 120 ? -3.419 10.176 2.744 1.00 85.50 120 VAL A CA 1
ATOM 998 C C . VAL A 1 120 ? -2.829 10.169 4.148 1.00 85.50 120 VAL A C 1
ATOM 1000 O O . VAL A 1 120 ? -3.105 11.095 4.910 1.00 85.50 120 VAL A O 1
ATOM 1003 N N . SER A 1 121 ? -2.020 9.163 4.465 1.00 83.00 121 SER A N 1
ATOM 1004 C CA . SER A 1 121 ? -1.392 8.953 5.766 1.00 83.00 121 SER A CA 1
ATOM 1005 C C . SER A 1 121 ? -0.099 9.760 5.901 1.00 83.00 121 SER A C 1
ATOM 1007 O O . SER A 1 121 ? 0.246 10.189 6.996 1.00 83.00 121 SER A O 1
ATOM 1009 N N . LEU A 1 122 ? 0.582 10.054 4.789 1.00 85.25 122 LEU A N 1
ATOM 1010 C CA . LEU A 1 122 ? 1.816 10.856 4.760 1.00 85.25 122 LEU A CA 1
ATOM 1011 C C . LEU A 1 122 ? 1.574 12.355 4.507 1.00 85.25 122 LEU A C 1
ATOM 1013 O O . LEU A 1 122 ? 2.363 13.016 3.833 1.00 85.25 122 LEU A O 1
ATOM 1017 N N . GLN A 1 123 ? 0.481 12.918 5.026 1.00 82.69 123 GLN A N 1
ATOM 1018 C CA . GLN A 1 123 ? 0.175 14.346 4.879 1.00 82.69 123 GLN A CA 1
ATOM 1019 C C . GLN A 1 123 ? 0.538 15.118 6.145 1.00 82.69 123 GLN A C 1
ATOM 1021 O O . GLN A 1 123 ? 0.084 14.792 7.237 1.00 82.69 123 GLN A O 1
ATOM 1026 N N . TRP A 1 124 ? 1.306 16.198 5.993 1.00 84.31 124 TRP A N 1
ATOM 1027 C CA . TRP A 1 124 ? 1.666 17.083 7.099 1.00 84.31 124 TRP A CA 1
ATOM 1028 C C . TRP A 1 124 ? 1.339 18.545 6.792 1.00 84.31 124 TRP A C 1
ATOM 1030 O O . TRP A 1 124 ? 1.284 18.982 5.641 1.00 84.31 124 TRP A O 1
ATOM 1040 N N . LYS A 1 125 ? 1.136 19.330 7.854 1.00 83.19 125 LYS A N 1
ATOM 1041 C CA . LYS A 1 125 ? 1.020 20.790 7.763 1.00 83.19 125 LYS A CA 1
ATOM 1042 C C . LYS A 1 125 ? 2.420 21.386 7.684 1.00 83.19 125 LYS A C 1
ATOM 1044 O O . LYS A 1 125 ? 3.156 21.320 8.667 1.00 83.19 125 LYS A O 1
ATOM 1049 N N . LYS A 1 126 ? 2.790 21.974 6.542 1.00 84.06 126 LYS A N 1
ATOM 1050 C CA . LYS A 1 126 ? 4.118 22.583 6.312 1.00 84.06 126 LYS A CA 1
ATOM 1051 C C . LYS A 1 126 ? 4.502 23.584 7.411 1.00 84.06 126 LYS A C 1
ATOM 1053 O O . LYS A 1 126 ? 5.668 23.675 7.771 1.00 84.06 126 LYS A O 1
ATOM 1058 N N . GLU A 1 127 ? 3.523 24.282 7.986 1.00 86.69 127 GLU A N 1
ATOM 1059 C CA . GLU A 1 127 ? 3.706 25.294 9.031 1.00 86.69 127 GLU A CA 1
ATOM 1060 C C . GLU A 1 127 ? 4.298 24.699 10.314 1.00 86.69 127 GLU A C 1
ATOM 1062 O O . GLU A 1 127 ? 5.084 25.356 10.987 1.00 86.69 127 GLU A O 1
ATOM 1067 N N . LYS A 1 128 ? 3.972 23.439 10.629 1.00 82.69 128 LYS A N 1
ATOM 1068 C CA . LYS A 1 128 ? 4.498 22.746 11.815 1.00 82.69 128 LYS A CA 1
ATOM 1069 C C . LYS A 1 128 ? 5.933 22.240 11.642 1.00 82.69 128 LYS A C 1
ATOM 1071 O O . LYS A 1 128 ? 6.574 21.916 12.632 1.00 82.69 128 LYS A O 1
ATOM 1076 N N . TYR A 1 129 ? 6.432 22.180 10.409 1.00 81.81 129 TYR A N 1
ATOM 1077 C CA . TYR A 1 129 ? 7.727 21.583 10.068 1.00 81.81 129 TYR A CA 1
ATOM 1078 C C . TYR A 1 129 ? 8.613 22.569 9.295 1.00 81.81 129 TYR A C 1
ATOM 1080 O O . TYR A 1 129 ? 9.247 22.207 8.307 1.00 81.81 129 TYR A O 1
ATOM 1088 N N . GLY A 1 130 ? 8.608 23.846 9.692 1.00 82.94 130 GLY A N 1
ATOM 1089 C CA . GLY A 1 130 ? 9.510 24.860 9.128 1.00 82.94 130 GLY A CA 1
ATOM 1090 C C . GLY A 1 130 ? 9.304 25.148 7.635 1.00 82.94 130 GLY A C 1
ATOM 1091 O O . GLY A 1 130 ? 10.228 25.576 6.953 1.00 82.94 130 GLY A O 1
ATOM 1092 N N . GLY A 1 131 ? 8.112 24.883 7.096 1.00 87.12 131 GLY A N 1
ATOM 1093 C CA . GLY A 1 131 ? 7.786 25.114 5.688 1.00 87.12 131 GLY A CA 1
ATOM 1094 C C . GLY A 1 131 ? 8.259 24.020 4.726 1.00 87.12 131 GLY A C 1
ATOM 1095 O O . GLY A 1 131 ? 8.128 24.200 3.513 1.00 87.12 131 GLY A O 1
ATOM 1096 N N . VAL A 1 132 ? 8.770 22.887 5.223 1.00 84.06 132 VAL A N 1
ATOM 1097 C CA . VAL A 1 132 ? 9.223 21.769 4.381 1.00 84.06 132 VAL A CA 1
ATOM 1098 C C . VAL A 1 132 ? 8.050 21.199 3.578 1.00 84.06 132 VAL A C 1
ATOM 1100 O O . VAL A 1 132 ? 7.037 20.781 4.139 1.00 84.06 132 VAL A O 1
ATOM 1103 N N . LYS A 1 133 ? 8.193 21.186 2.247 1.00 83.94 133 LYS A N 1
ATOM 1104 C CA . LYS A 1 133 ? 7.177 20.682 1.299 1.00 83.94 133 LYS A CA 1
ATOM 1105 C C . LYS A 1 133 ? 7.512 19.317 0.709 1.00 83.94 133 LYS A C 1
ATOM 1107 O O . LYS A 1 133 ? 6.620 18.636 0.220 1.00 83.94 133 LYS A O 1
ATOM 1112 N N . VAL A 1 134 ? 8.791 18.953 0.691 1.00 87.75 134 VAL A N 1
ATOM 1113 C CA . VAL A 1 134 ? 9.279 17.733 0.046 1.00 87.75 134 VAL A CA 1
ATOM 1114 C C . VAL A 1 134 ? 10.320 17.099 0.945 1.00 87.75 134 VAL A C 1
ATOM 1116 O O . VAL A 1 134 ? 11.250 17.767 1.390 1.00 87.75 134 VAL A O 1
ATOM 1119 N N . ILE A 1 135 ? 10.168 15.801 1.159 1.00 86.06 135 ILE A N 1
ATOM 1120 C CA . ILE A 1 135 ? 11.148 14.941 1.809 1.00 86.06 135 ILE A CA 1
ATOM 1121 C C . ILE A 1 135 ? 11.442 13.767 0.879 1.00 86.06 135 ILE A C 1
ATOM 1123 O O . ILE A 1 135 ? 10.610 13.402 0.046 1.00 86.06 135 ILE A O 1
ATOM 1127 N N . ARG A 1 136 ? 12.641 13.200 0.989 1.00 86.00 136 ARG A N 1
ATOM 1128 C CA . ARG A 1 136 ? 13.018 11.981 0.270 1.00 86.00 136 ARG A CA 1
ATOM 1129 C C . ARG A 1 136 ? 13.061 10.847 1.275 1.00 86.00 136 ARG A C 1
ATOM 1131 O O . ARG A 1 136 ? 13.744 10.960 2.288 1.00 86.00 136 ARG A O 1
ATOM 1138 N N . LEU A 1 137 ? 12.313 9.794 0.986 1.00 83.19 137 LEU A N 1
ATOM 1139 C CA . LEU A 1 137 ? 12.216 8.605 1.817 1.00 83.19 137 LEU A CA 1
ATOM 1140 C C . LEU A 1 137 ? 12.702 7.399 1.021 1.00 83.19 137 LEU A C 1
ATOM 1142 O O . LEU A 1 137 ? 12.681 7.409 -0.211 1.00 83.19 137 LEU A O 1
ATOM 1146 N N . ASP A 1 138 ? 13.144 6.381 1.748 1.00 83.62 138 ASP A N 1
ATOM 1147 C CA . ASP A 1 138 ? 13.428 5.076 1.170 1.00 83.62 138 ASP A CA 1
ATOM 1148 C C . ASP A 1 138 ? 12.106 4.425 0.715 1.00 83.62 138 ASP A C 1
ATOM 1150 O O . ASP A 1 138 ? 11.166 4.380 1.518 1.00 83.62 138 ASP A O 1
ATOM 1154 N N . PRO A 1 139 ? 12.004 3.932 -0.534 1.00 81.38 139 PRO A N 1
ATOM 1155 C CA . PRO A 1 139 ? 10.806 3.255 -1.028 1.00 81.38 139 PRO A CA 1
ATOM 1156 C C . PRO A 1 139 ? 10.357 2.074 -0.161 1.00 81.38 139 PRO A C 1
ATOM 1158 O O . PRO A 1 139 ? 9.166 1.831 -0.058 1.00 81.38 139 PRO A O 1
ATOM 1161 N N . THR A 1 140 ? 11.278 1.379 0.515 1.00 83.50 140 THR A N 1
ATOM 1162 C CA . THR A 1 140 ? 10.958 0.240 1.401 1.00 83.50 140 THR A CA 1
ATOM 1163 C C . THR A 1 140 ? 10.184 0.632 2.660 1.00 83.50 140 THR A C 1
ATOM 1165 O O . THR A 1 140 ? 9.672 -0.225 3.372 1.00 83.50 140 THR A O 1
ATOM 1168 N N . ARG A 1 141 ? 1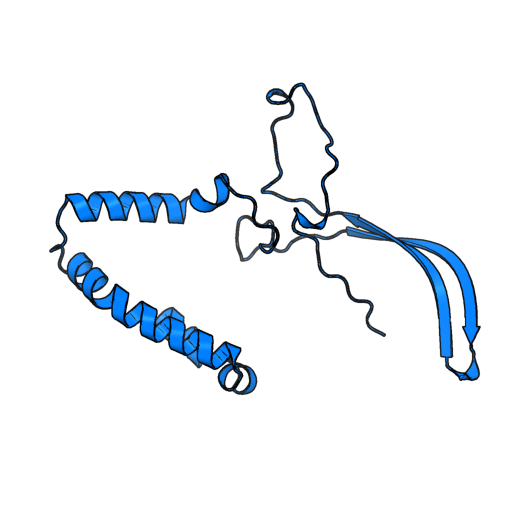0.115 1.931 2.966 1.00 81.88 141 ARG A N 1
ATOM 1169 C CA . ARG A 1 141 ? 9.439 2.469 4.153 1.00 81.88 141 ARG A CA 1
ATOM 1170 C C . ARG A 1 141 ? 8.087 3.091 3.839 1.00 81.88 141 ARG A C 1
ATOM 1172 O O . ARG A 1 141 ? 7.452 3.625 4.746 1.00 81.88 141 ARG A O 1
ATOM 1179 N N . ILE A 1 142 ? 7.687 3.080 2.571 1.00 89.44 142 ILE A N 1
ATOM 1180 C CA . ILE A 1 142 ? 6.418 3.629 2.115 1.00 89.44 142 ILE A CA 1
ATOM 1181 C C . ILE A 1 142 ? 5.684 2.597 1.271 1.00 89.44 142 ILE A C 1
ATOM 1183 O O . ILE A 1 142 ? 6.303 1.843 0.522 1.00 89.44 142 ILE A O 1
ATOM 1187 N N . TRP A 1 143 ? 4.359 2.596 1.355 1.00 92.19 143 TRP A N 1
ATOM 1188 C CA . TRP A 1 143 ? 3.552 1.819 0.434 1.00 92.19 143 TRP A CA 1
ATOM 1189 C C . TRP A 1 143 ? 3.867 2.253 -0.995 1.00 92.19 143 TRP A C 1
ATOM 1191 O O . TRP A 1 143 ? 3.834 3.445 -1.321 1.00 92.19 143 TRP A O 1
ATOM 1201 N N . THR A 1 144 ? 4.178 1.279 -1.842 1.00 91.44 144 THR A N 1
ATOM 1202 C CA . THR A 1 144 ? 4.515 1.484 -3.248 1.00 91.44 144 THR A CA 1
ATOM 1203 C C . THR A 1 144 ? 3.623 0.562 -4.078 1.00 91.44 144 THR A C 1
ATOM 1205 O O . THR A 1 144 ? 3.493 -0.607 -3.730 1.00 91.44 144 THR A O 1
ATOM 1208 N N . PRO A 1 145 ? 2.979 1.050 -5.153 1.00 91.25 145 PRO A N 1
ATOM 1209 C CA . PRO A 1 145 ? 2.124 0.203 -5.973 1.00 91.25 145 PRO A CA 1
ATOM 1210 C C . PRO A 1 145 ? 2.944 -0.874 -6.688 1.00 91.25 145 PRO A C 1
ATOM 1212 O O . PRO A 1 145 ? 3.933 -0.561 -7.357 1.00 91.25 145 PRO A O 1
ATOM 1215 N N . ASP A 1 146 ? 2.477 -2.116 -6.613 1.00 87.25 146 ASP A N 1
ATOM 1216 C CA . ASP A 1 146 ? 3.043 -3.217 -7.383 1.00 87.25 146 ASP A CA 1
ATOM 1217 C C . ASP A 1 146 ? 2.736 -3.035 -8.871 1.00 87.25 146 ASP A C 1
ATOM 1219 O O . ASP A 1 146 ? 1.586 -2.855 -9.283 1.00 87.25 146 ASP A O 1
ATOM 1223 N N . LEU A 1 147 ? 3.782 -3.068 -9.695 1.00 83.62 147 LEU A N 1
ATOM 1224 C CA . LEU A 1 147 ? 3.680 -2.978 -11.146 1.00 83.62 147 LEU A CA 1
ATOM 1225 C C . LEU A 1 147 ? 4.422 -4.152 -11.765 1.00 83.62 147 LEU A C 1
ATOM 1227 O O . LEU A 1 147 ? 5.626 -4.320 -11.574 1.00 83.62 147 LEU A O 1
ATOM 1231 N N . THR A 1 148 ? 3.702 -4.933 -12.557 1.00 84.06 148 THR A N 1
ATOM 1232 C CA . THR A 1 148 ? 4.268 -6.030 -13.335 1.00 84.06 148 THR A CA 1
ATOM 1233 C C . THR A 1 148 ? 4.012 -5.758 -14.805 1.00 84.06 148 THR A C 1
ATOM 1235 O O . THR A 1 148 ? 2.903 -5.397 -15.198 1.00 84.06 148 THR A O 1
ATOM 1238 N N . LEU A 1 149 ? 5.052 -5.906 -15.622 1.00 79.69 149 LEU A N 1
ATOM 1239 C CA . LEU A 1 149 ? 4.893 -5.897 -17.067 1.00 79.69 149 LEU A CA 1
ATOM 1240 C C . LEU A 1 149 ? 4.304 -7.248 -17.471 1.00 79.69 149 LEU A C 1
ATOM 1242 O O . LEU A 1 149 ? 4.948 -8.276 -17.278 1.00 79.69 149 LEU A O 1
ATOM 1246 N N . TYR A 1 150 ? 3.084 -7.237 -17.996 1.00 78.00 150 TYR A N 1
ATOM 1247 C CA . TYR A 1 150 ? 2.485 -8.425 -18.591 1.00 78.00 150 TYR A CA 1
ATOM 1248 C C . TYR A 1 150 ? 2.863 -8.471 -20.070 1.00 78.00 150 TYR A C 1
ATOM 1250 O O . TYR A 1 150 ? 2.722 -7.457 -20.759 1.00 78.00 150 TYR A O 1
ATOM 1258 N N . ASN A 1 151 ? 3.364 -9.615 -20.530 1.00 60.41 151 ASN A N 1
ATOM 1259 C CA . ASN A 1 151 ? 3.668 -9.883 -21.932 1.00 60.41 151 ASN A CA 1
ATOM 1260 C C . ASN A 1 151 ? 3.363 -11.346 -22.244 1.00 60.41 151 ASN A C 1
ATOM 1262 O O . ASN A 1 151 ? 3.834 -12.198 -21.457 1.00 60.41 151 ASN A O 1
#

Foldseek 3Di:
DVVLVVVLVPDDPVCCPDPNSVVSVVVVVVVCVVCVVVVVCVVVVNDDPVVVVVVVVVVVCVVVVVVCLVAPDQVDDQDPDPPDDWDKDKDKDFDFWDDADVVVRDTDGDIDIDIDTDHPSPDDDCVVVVNDDDDDDDNVRHHDDDDDDDD

InterPro domains:
  IPR002394 Nicotinic acetylcholine receptor [PR00254] (95-111)
  IPR002394 Nicotinic acetylcholine receptor [PR00254] (129-143)
  IPR002394 Nicotinic acetylcholine receptor [PR00254] (147-151)
  IPR006202 Neurotransmitter-gated ion-channel ligand-binding domain [PF02931] (68-151)
  IPR036734 Neurotransmitter-gated ion-channel ligand-binding domain superfamily [G3DSA:2.70.170.10] (69-151)
  IPR036734 Neurotransmitter-gated ion-channel ligand-binding domain superfamily [SSF63712] (67-151)
  IPR039979 Pre-mRNA-splicing factor 18 [PTHR13007] (1-69)

Secondary structure (DSSP, 8-state):
-HHHHHHHHSS-HHHHHSHHHHHHHHHHHHHHHHHHHHHHHHHTT-S-HHHHHHHHHHHHHHHTTHHHHTS--TTS-S-SSTTPPPPEEEEEEEEEEEEEETTTTEEEEEEEEEEEE--SSS---GGGGTT-------GGGS---------

Sequence (151 aa):
MDLWATDLNDRPQEVERSIEGKMAMATHRQTERYLKPLLRKLKAKATPSDILDFLIEIVGALLEREYVKDRYDPDARPVRNQSDSVRVELQMIYKELKEIDEPKQQMTSNTRFRIKWKDVSLQWKKEKYGGVKVIRLDPTRIWTPDLTLYN

pLDDT: mean 86.3, std 8.79, range [50.72, 95.44]